Protein AF-A0A9Q0UY51-F1 (afdb_monomer_lite)

Sequence (83 aa):
MARKIYLRGGLGVGAFRRIYGGSQRNGSRPPHFCKSSGSVARHILQQLQNMNIIDVDPKGGRRITSSGQRDLDQVAGRIVIAP

pLDDT: mean 90.75, std 6.83, range [61.12, 97.06]

InterPro domains:
  IPR001266 Small ribosomal subunit protein eS19 [PF01090] (1-80)
  IPR001266 Small ribosomal subunit protein eS19 [PTHR11710] (1-80)
  IPR001266 Small ribosomal subunit protein eS19 [SM01413] (1-82)
  IPR018277 Small ribosomal subunit protein eS19, conserved site [PS00628] (30-49)
  IPR036388 Winged helix-like DNA-binding domai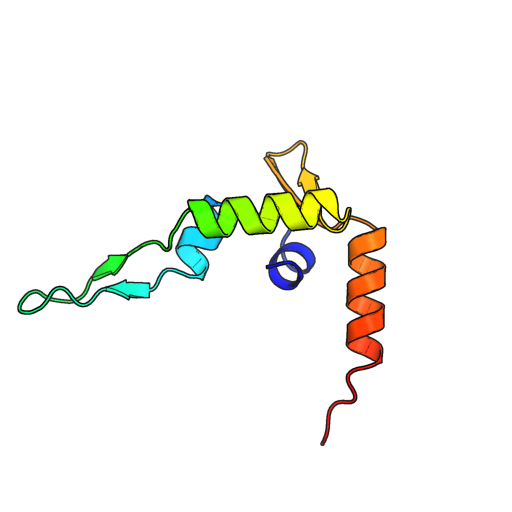n superfamily [G3DSA:1.10.10.10] (1-82)
  IPR036390 Winged helix DNA-binding domain superfamily [SSF46785] (2-80)

Structure (mmCIF, N/CA/C/O backbone):
data_AF-A0A9Q0UY51-F1
#
_entry.id   AF-A0A9Q0UY51-F1
#
loop_
_atom_site.group_PDB
_atom_site.id
_atom_site.type_symbol
_atom_site.label_atom_id
_atom_site.label_alt_id
_atom_site.label_comp_id
_atom_site.label_asym_id
_atom_site.label_entity_id
_atom_site.label_seq_id
_atom_site.pdbx_PDB_ins_code
_atom_site.Cartn_x
_atom_site.Cartn_y
_atom_site.Cartn_z
_atom_site.occupancy
_atom_site.B_iso_or_equiv
_atom_site.auth_seq_id
_atom_site.auth_comp_id
_atom_site.auth_asym_id
_atom_site.auth_atom_id
_atom_site.pdbx_PDB_model_num
ATOM 1 N N . MET A 1 1 ? -2.361 -6.363 0.367 1.00 85.56 1 MET A N 1
ATOM 2 C CA . MET A 1 1 ? -1.767 -5.538 1.454 1.00 85.56 1 MET A CA 1
ATOM 3 C C . MET A 1 1 ? -2.542 -5.664 2.760 1.00 85.56 1 MET A C 1
ATOM 5 O O . MET A 1 1 ? -1.897 -5.887 3.776 1.00 85.56 1 MET A O 1
ATOM 9 N N . ALA A 1 2 ? -3.880 -5.628 2.720 1.00 88.56 2 ALA A N 1
ATOM 10 C CA . ALA A 1 2 ? -4.758 -5.768 3.887 1.00 88.56 2 ALA A CA 1
ATOM 11 C C . ALA A 1 2 ? -4.409 -6.960 4.805 1.00 88.56 2 ALA A C 1
ATOM 13 O O . ALA A 1 2 ? -4.120 -6.748 5.976 1.00 88.56 2 ALA A O 1
ATOM 14 N N . ARG A 1 3 ? -4.257 -8.183 4.266 1.00 91.88 3 ARG A N 1
ATOM 15 C CA . ARG A 1 3 ? -3.853 -9.366 5.061 1.00 91.88 3 ARG A CA 1
ATOM 16 C C . ARG A 1 3 ? -2.541 -9.187 5.837 1.00 91.88 3 ARG A C 1
ATOM 18 O O . ARG A 1 3 ? -2.413 -9.660 6.958 1.00 91.88 3 ARG A O 1
ATOM 25 N N . LYS A 1 4 ? -1.536 -8.520 5.258 1.00 92.62 4 LYS A N 1
ATOM 26 C CA . LYS A 1 4 ? -0.252 -8.314 5.954 1.00 92.62 4 LYS A CA 1
ATOM 27 C C . LYS A 1 4 ? -0.401 -7.347 7.131 1.00 92.62 4 LYS A C 1
ATOM 29 O O . LYS A 1 4 ? 0.282 -7.545 8.124 1.00 92.62 4 LYS A O 1
ATOM 34 N N . ILE A 1 5 ? -1.288 -6.357 7.019 1.00 91.81 5 ILE A N 1
ATOM 35 C CA . ILE A 1 5 ? -1.587 -5.382 8.084 1.00 91.81 5 ILE A CA 1
ATOM 36 C C . ILE A 1 5 ? -2.440 -6.019 9.174 1.00 91.81 5 ILE A C 1
ATOM 38 O O . ILE A 1 5 ? -2.193 -5.781 10.348 1.00 91.81 5 ILE A O 1
ATOM 42 N N . TYR A 1 6 ? -3.388 -6.875 8.787 1.00 91.12 6 TYR A N 1
ATOM 43 C CA . TYR A 1 6 ? -4.155 -7.695 9.722 1.00 91.12 6 TYR A CA 1
ATOM 44 C C . TYR A 1 6 ? -3.225 -8.536 10.607 1.00 91.12 6 TYR A C 1
ATOM 46 O O . TYR A 1 6 ? -3.361 -8.544 11.823 1.00 91.12 6 TYR A O 1
ATOM 54 N N . LEU A 1 7 ? -2.233 -9.206 10.005 1.00 90.12 7 LEU A N 1
ATOM 55 C CA . LEU A 1 7 ? -1.303 -10.067 10.747 1.00 90.12 7 LEU A CA 1
ATOM 56 C C . LEU A 1 7 ? -0.223 -9.295 11.514 1.00 90.12 7 LEU A C 1
ATOM 58 O O . LEU A 1 7 ? 0.285 -9.783 12.519 1.00 90.12 7 LEU A O 1
ATOM 62 N N . ARG A 1 8 ? 0.209 -8.139 11.002 1.00 85.44 8 ARG A N 1
ATOM 63 C CA . ARG A 1 8 ? 1.273 -7.321 11.593 1.00 85.44 8 ARG A CA 1
ATOM 64 C C . ARG A 1 8 ? 0.860 -5.853 11.561 1.00 85.44 8 ARG A C 1
ATOM 66 O O . ARG A 1 8 ? 0.865 -5.230 10.498 1.00 85.44 8 ARG A O 1
ATOM 73 N N . GLY A 1 9 ? 0.548 -5.303 12.731 1.00 82.50 9 GLY A N 1
ATOM 74 C CA . GLY A 1 9 ? 0.297 -3.871 12.897 1.00 82.50 9 GLY A CA 1
ATOM 75 C C . GLY A 1 9 ? 1.550 -3.020 12.650 1.00 82.50 9 GLY A C 1
ATOM 76 O O . GLY A 1 9 ? 2.676 -3.520 12.682 1.00 82.50 9 GLY A O 1
ATOM 77 N N . GLY A 1 10 ? 1.355 -1.728 12.375 1.00 85.56 10 GLY A N 1
ATOM 78 C CA . GLY A 1 10 ? 2.445 -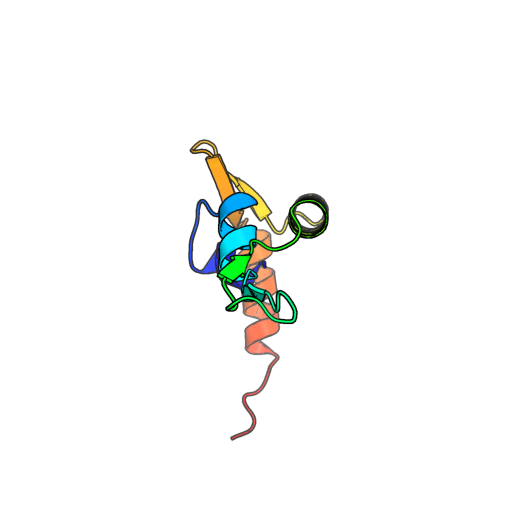0.750 12.253 1.00 85.56 10 GLY A CA 1
ATOM 79 C C . GLY A 1 10 ? 3.212 -0.790 10.924 1.00 85.56 10 GLY A C 1
ATOM 80 O O . GLY A 1 10 ? 4.263 -0.164 10.784 1.00 85.56 10 GLY A O 1
ATOM 81 N N . LEU A 1 11 ? 2.716 -1.500 9.905 1.00 90.06 11 LEU A N 1
ATOM 82 C CA . LEU A 1 11 ? 3.382 -1.556 8.599 1.00 90.06 11 LEU A CA 1
ATOM 83 C C . LEU A 1 11 ? 3.174 -0.259 7.803 1.00 90.06 11 LEU A C 1
ATOM 85 O O . LEU A 1 11 ? 2.053 0.136 7.496 1.00 90.06 11 LEU A O 1
ATOM 89 N N . GLY A 1 12 ? 4.274 0.382 7.406 1.00 90.56 12 GLY A N 1
ATOM 90 C CA . GLY A 1 12 ? 4.270 1.550 6.520 1.00 90.56 12 GLY A CA 1
ATOM 91 C C . GLY A 1 12 ? 4.659 1.231 5.071 1.00 90.56 12 GLY A C 1
ATOM 92 O O . GLY A 1 12 ? 5.049 0.113 4.727 1.00 90.56 12 GLY A O 1
ATOM 93 N N . VAL A 1 13 ? 4.650 2.260 4.216 1.00 93.50 13 VAL A N 1
ATOM 94 C CA . VAL A 1 13 ? 5.051 2.160 2.796 1.00 93.50 13 VAL A CA 1
ATOM 95 C C . VAL A 1 13 ? 6.454 1.555 2.649 1.00 93.50 13 VAL A C 1
ATOM 97 O O . VAL A 1 13 ? 6.671 0.690 1.807 1.00 93.50 13 VAL A O 1
ATOM 100 N N . GLY A 1 14 ? 7.409 1.957 3.495 1.00 92.75 14 GLY A N 1
ATOM 101 C CA . GLY A 1 14 ? 8.783 1.444 3.456 1.00 92.75 14 GLY A CA 1
ATOM 102 C C . GLY A 1 14 ? 8.891 -0.064 3.705 1.00 92.75 14 GLY A C 1
ATOM 103 O O . GLY A 1 14 ? 9.716 -0.723 3.074 1.00 92.75 14 GLY A O 1
ATOM 104 N N . ALA A 1 15 ? 8.033 -0.623 4.564 1.00 93.25 15 ALA A N 1
ATOM 105 C CA . ALA A 1 15 ? 7.985 -2.062 4.808 1.00 93.25 15 ALA A CA 1
ATOM 106 C C . ALA A 1 15 ? 7.443 -2.804 3.579 1.00 93.25 15 ALA A C 1
ATOM 108 O O . ALA A 1 15 ? 8.051 -3.775 3.133 1.00 93.25 15 ALA A O 1
ATOM 109 N N . PHE A 1 16 ? 6.371 -2.298 2.962 1.00 93.75 16 PHE A N 1
ATOM 110 C CA . PHE A 1 16 ? 5.831 -2.874 1.726 1.00 93.75 16 PHE A CA 1
ATOM 111 C C . PHE A 1 16 ? 6.803 -2.806 0.554 1.00 93.75 16 PHE A C 1
ATOM 113 O O . PHE A 1 16 ? 6.879 -3.754 -0.224 1.00 93.75 16 PHE A O 1
ATOM 120 N N . ARG A 1 17 ? 7.600 -1.737 0.471 1.00 95.62 17 ARG A N 1
ATOM 121 C CA . ARG A 1 17 ? 8.661 -1.611 -0.533 1.00 95.62 17 ARG A CA 1
ATOM 122 C C . ARG A 1 17 ? 9.744 -2.678 -0.405 1.00 95.62 17 ARG A C 1
ATOM 124 O O . ARG A 1 17 ? 10.338 -3.053 -1.409 1.00 95.62 17 ARG A O 1
ATOM 131 N N . ARG A 1 18 ? 10.014 -3.154 0.817 1.00 94.88 18 ARG A N 1
ATOM 132 C CA . ARG A 1 18 ? 10.943 -4.268 1.050 1.00 94.88 18 ARG A CA 1
ATOM 133 C C . ARG A 1 18 ? 10.274 -5.619 0.813 1.00 94.88 18 ARG A C 1
ATOM 135 O O . ARG A 1 18 ? 10.844 -6.452 0.132 1.00 94.88 18 ARG A O 1
ATOM 142 N N . ILE A 1 19 ? 9.058 -5.807 1.328 1.00 9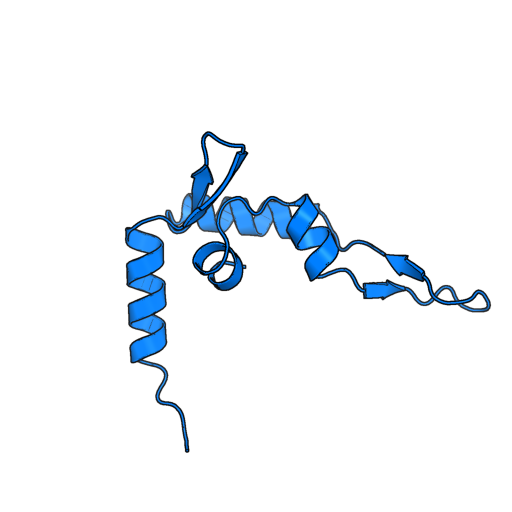4.00 19 ILE A N 1
ATOM 143 C CA . ILE A 1 19 ? 8.301 -7.063 1.210 1.00 94.00 19 ILE A CA 1
ATOM 144 C C . ILE A 1 19 ? 8.023 -7.431 -0.250 1.00 94.00 19 ILE A C 1
ATOM 146 O O . ILE A 1 19 ? 8.104 -8.600 -0.602 1.00 94.00 19 ILE A O 1
ATOM 150 N N . TYR A 1 20 ? 7.649 -6.447 -1.067 1.00 95.06 20 TYR A N 1
ATOM 151 C CA . TYR A 1 20 ? 7.391 -6.643 -2.496 1.00 95.06 20 TYR A CA 1
ATOM 152 C C . TYR A 1 20 ? 8.586 -6.243 -3.368 1.00 95.06 20 TYR A C 1
ATOM 154 O O . TYR A 1 20 ? 8.455 -6.194 -4.587 1.00 95.06 20 TYR A O 1
ATOM 162 N N . GLY A 1 21 ? 9.720 -5.892 -2.753 1.00 95.31 21 GLY A N 1
ATOM 163 C CA . GLY A 1 21 ? 10.984 -5.737 -3.463 1.00 95.31 21 GLY A CA 1
ATOM 164 C C . GLY A 1 21 ? 11.530 -7.099 -3.883 1.00 95.31 21 GLY A C 1
ATOM 165 O O . GLY A 1 21 ? 11.065 -8.138 -3.418 1.00 95.31 21 GLY A O 1
ATOM 166 N N . GLY A 1 22 ? 12.526 -7.098 -4.758 1.00 96.44 22 GLY A N 1
ATOM 167 C CA . GLY A 1 22 ? 13.061 -8.333 -5.316 1.00 96.44 22 GLY A CA 1
ATOM 168 C 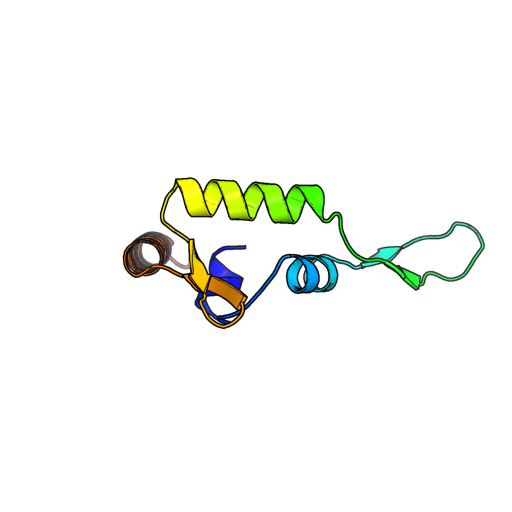C . GLY A 1 22 ? 14.449 -8.160 -5.905 1.00 96.44 22 GLY A C 1
ATOM 169 O O . GLY A 1 22 ? 15.039 -7.081 -5.856 1.00 96.44 22 GLY A O 1
ATOM 170 N N . SER A 1 23 ? 14.976 -9.251 -6.449 1.00 95.88 23 SER A N 1
ATOM 171 C CA . SER A 1 23 ? 16.268 -9.258 -7.126 1.00 95.88 23 SER A CA 1
ATOM 172 C C . SER A 1 23 ? 16.151 -8.565 -8.486 1.00 95.88 23 SER A C 1
ATOM 174 O O . SER A 1 23 ? 15.393 -9.012 -9.347 1.00 95.88 23 SER A O 1
ATOM 176 N N . GLN A 1 24 ? 16.861 -7.453 -8.677 1.00 96.00 24 GLN A N 1
ATOM 177 C CA . GLN A 1 24 ? 16.855 -6.709 -9.933 1.00 96.00 24 GLN A CA 1
ATOM 178 C C . GLN A 1 24 ? 17.957 -7.225 -10.857 1.00 96.00 24 GLN A C 1
ATOM 180 O O . GLN A 1 24 ? 19.132 -7.269 -10.489 1.00 96.00 24 GLN A O 1
ATOM 185 N N . ARG A 1 25 ? 17.573 -7.587 -12.085 1.00 95.75 25 ARG A N 1
ATOM 186 C CA . ARG A 1 25 ? 18.512 -7.966 -13.141 1.00 95.75 25 ARG A CA 1
ATOM 187 C C . ARG A 1 25 ? 19.178 -6.712 -13.715 1.00 95.75 25 ARG A C 1
ATOM 189 O O . ARG A 1 25 ? 18.507 -5.895 -14.335 1.00 95.75 25 ARG A O 1
ATOM 196 N N . ASN A 1 26 ? 20.497 -6.605 -13.559 1.00 94.50 26 ASN A N 1
ATOM 197 C CA . ASN A 1 26 ? 21.308 -5.460 -14.004 1.00 94.50 26 ASN A CA 1
ATOM 198 C C . ASN A 1 26 ? 22.088 -5.746 -15.306 1.00 94.50 26 ASN A C 1
ATOM 200 O O . ASN A 1 26 ? 23.190 -5.235 -15.512 1.00 94.50 26 ASN A O 1
ATOM 204 N N . GLY A 1 27 ? 21.548 -6.603 -16.178 1.00 96.12 27 GLY A N 1
ATOM 205 C CA . GLY A 1 27 ? 22.222 -7.027 -17.408 1.00 96.12 27 GLY A CA 1
ATOM 206 C C . GLY A 1 27 ? 23.447 -7.899 -17.121 1.00 96.12 27 GLY A C 1
ATOM 207 O O . GLY A 1 27 ? 23.297 -9.001 -16.603 1.00 96.12 27 GLY A O 1
ATOM 208 N N . SER A 1 28 ? 24.639 -7.401 -17.471 1.00 96.19 28 SER A N 1
ATOM 209 C CA . SER A 1 28 ? 25.919 -8.101 -17.270 1.00 96.19 28 SER A CA 1
ATOM 210 C C . SER A 1 28 ? 26.431 -8.056 -15.825 1.00 96.19 28 SER A C 1
ATOM 212 O O . SER A 1 28 ? 27.303 -8.844 -15.469 1.00 96.19 28 SER A O 1
ATOM 214 N N . ARG A 1 29 ? 25.944 -7.121 -14.997 1.00 95.69 29 ARG A N 1
ATOM 215 C CA . ARG A 1 29 ? 26.340 -7.019 -13.583 1.00 95.69 29 ARG A CA 1
ATOM 216 C C . ARG A 1 29 ? 25.529 -7.999 -12.722 1.00 95.69 29 ARG A C 1
ATOM 218 O O . ARG A 1 29 ? 24.366 -8.249 -13.055 1.00 95.69 29 ARG A O 1
ATOM 225 N N . PRO A 1 30 ? 26.086 -8.501 -11.600 1.00 96.50 30 PRO A N 1
ATOM 226 C CA . PRO A 1 30 ? 25.351 -9.351 -10.672 1.00 96.50 30 PRO A CA 1
ATOM 227 C C . PRO A 1 30 ? 24.030 -8.716 -10.207 1.00 96.50 30 PRO A C 1
ATOM 229 O O . PRO A 1 30 ? 23.913 -7.484 -10.112 1.00 96.50 30 PRO A O 1
ATOM 232 N N . PRO A 1 31 ? 23.013 -9.543 -9.926 1.00 97.06 31 PRO A N 1
ATOM 233 C CA . PRO A 1 31 ? 21.738 -9.046 -9.454 1.00 97.06 31 PRO A CA 1
ATOM 234 C C . PRO A 1 31 ? 21.838 -8.586 -7.994 1.00 97.06 31 PRO A C 1
ATOM 236 O O . PRO A 1 31 ? 22.474 -9.228 -7.159 1.00 97.06 31 PRO A O 1
ATOM 239 N N . HIS A 1 32 ? 21.173 -7.475 -7.681 1.00 96.44 32 HIS A N 1
ATOM 240 C CA . HIS A 1 32 ? 21.100 -6.921 -6.327 1.00 96.44 32 HIS A CA 1
ATOM 241 C C . HIS A 1 32 ? 19.645 -6.673 -5.929 1.00 96.44 32 HIS A C 1
ATOM 243 O O . HIS A 1 32 ? 18.773 -6.481 -6.778 1.00 96.44 32 HIS A O 1
ATOM 249 N N . PHE A 1 33 ? 19.371 -6.665 -4.625 1.00 96.81 33 PHE A N 1
ATOM 250 C CA . PHE A 1 33 ? 18.032 -6.387 -4.120 1.00 96.81 33 PHE A CA 1
ATOM 251 C C . PHE A 1 33 ? 17.615 -4.940 -4.413 1.00 96.81 33 PHE A C 1
ATOM 253 O O . PHE A 1 33 ? 18.293 -3.993 -4.011 1.00 96.81 33 PHE A O 1
ATOM 260 N N . CYS A 1 34 ? 16.452 -4.771 -5.037 1.00 96.44 34 CYS A N 1
ATOM 261 C CA . CYS A 1 34 ? 15.836 -3.480 -5.289 1.00 96.44 34 CYS A CA 1
ATOM 262 C C . CYS A 1 34 ? 14.460 -3.389 -4.617 1.00 96.44 34 CYS A C 1
ATOM 264 O O . CYS A 1 34 ? 13.668 -4.334 -4.595 1.00 96.44 34 CYS A O 1
ATOM 266 N N . LYS A 1 35 ? 14.173 -2.215 -4.048 1.00 96.50 35 LYS A N 1
ATOM 267 C CA . LYS A 1 35 ? 12.888 -1.910 -3.409 1.00 96.50 35 LYS A CA 1
ATOM 268 C C . LYS A 1 35 ? 11.813 -1.724 -4.475 1.00 96.50 35 LYS A C 1
ATOM 270 O O . LYS A 1 35 ? 12.061 -1.088 -5.493 1.00 96.50 35 LYS A O 1
ATOM 275 N N . SER A 1 36 ? 10.590 -2.160 -4.192 1.00 95.44 36 SER A N 1
ATOM 276 C CA . SER A 1 36 ? 9.467 -1.892 -5.091 1.00 95.44 36 SER A CA 1
ATOM 277 C C . SER A 1 36 ? 9.037 -0.419 -5.081 1.00 95.44 36 SER A C 1
ATOM 279 O O . SER A 1 36 ? 9.487 0.404 -4.261 1.00 95.44 36 SER A O 1
ATOM 281 N N . SER A 1 37 ? 8.155 -0.081 -6.026 1.00 95.06 37 SER A N 1
ATOM 282 C CA . SER A 1 37 ? 7.622 1.269 -6.181 1.00 95.06 37 SER A CA 1
ATOM 283 C C . SER A 1 37 ? 6.871 1.731 -4.931 1.00 95.06 37 SER A C 1
ATOM 285 O O . SER A 1 37 ? 5.969 1.065 -4.419 1.00 95.06 37 SER A O 1
ATOM 287 N N . GLY A 1 38 ? 7.244 2.914 -4.439 1.00 95.75 38 GLY A N 1
ATOM 288 C CA . GLY A 1 38 ? 6.588 3.534 -3.291 1.00 95.75 38 GLY A CA 1
ATOM 289 C C . GLY A 1 38 ? 5.254 4.197 -3.627 1.00 95.75 38 GLY A C 1
ATOM 290 O O . GLY A 1 38 ? 4.403 4.278 -2.745 1.00 95.75 38 GLY A O 1
ATOM 291 N N . SER A 1 39 ? 5.060 4.659 -4.868 1.00 96.19 39 SER A N 1
ATOM 292 C CA . SER A 1 39 ? 3.825 5.338 -5.285 1.00 96.19 39 SER A CA 1
ATOM 293 C C . SER A 1 39 ? 2.647 4.372 -5.293 1.00 96.19 39 SER A C 1
ATOM 295 O O . SER A 1 39 ? 1.640 4.647 -4.651 1.00 96.19 39 SER A O 1
ATOM 297 N N . VAL A 1 40 ? 2.820 3.198 -5.907 1.00 95.25 40 VAL A N 1
ATOM 298 C CA . VAL A 1 40 ? 1.799 2.140 -5.964 1.00 95.25 40 VAL A CA 1
ATOM 299 C C . VAL A 1 40 ? 1.404 1.692 -4.558 1.00 95.25 40 VAL A C 1
ATOM 301 O O . VAL A 1 40 ? 0.224 1.657 -4.219 1.00 95.25 40 VAL A O 1
ATOM 304 N N . ALA A 1 41 ? 2.390 1.417 -3.696 1.00 94.56 41 ALA A N 1
ATOM 305 C CA . ALA A 1 41 ? 2.116 1.015 -2.320 1.00 94.56 41 ALA A CA 1
ATOM 306 C C . ALA A 1 41 ? 1.395 2.107 -1.515 1.00 94.56 41 ALA A C 1
ATOM 308 O O . ALA A 1 41 ? 0.485 1.796 -0.753 1.00 94.56 41 ALA A O 1
ATOM 309 N N . ARG A 1 42 ? 1.764 3.382 -1.689 1.00 94.69 42 ARG A N 1
ATOM 310 C CA . ARG A 1 42 ? 1.081 4.501 -1.026 1.00 94.69 42 ARG A CA 1
ATOM 311 C C . ARG A 1 42 ? -0.358 4.655 -1.516 1.00 94.69 42 ARG A C 1
ATOM 313 O O . ARG A 1 42 ? -1.248 4.779 -0.683 1.00 94.69 42 ARG A O 1
ATOM 320 N N . HIS A 1 43 ? -0.568 4.604 -2.827 1.00 95.56 43 HIS A N 1
ATOM 321 C CA . HIS A 1 43 ? -1.882 4.770 -3.439 1.00 95.56 43 HIS A CA 1
ATOM 322 C C . HIS A 1 43 ? -2.863 3.695 -2.962 1.00 95.56 43 HIS A C 1
ATOM 324 O O . HIS A 1 43 ? -3.953 4.015 -2.503 1.00 95.56 43 HIS A O 1
ATOM 330 N N . ILE A 1 44 ? -2.444 2.425 -2.956 1.00 94.00 44 ILE A N 1
ATOM 331 C CA . ILE A 1 44 ? -3.279 1.320 -2.462 1.00 94.00 44 ILE A CA 1
ATOM 332 C C . ILE A 1 44 ? -3.629 1.512 -0.979 1.00 94.00 44 ILE A C 1
ATOM 334 O O . ILE A 1 44 ? -4.766 1.276 -0.579 1.00 94.00 44 ILE A O 1
ATOM 338 N N . LEU A 1 45 ? -2.678 1.955 -0.148 1.00 92.81 45 LEU A N 1
ATOM 339 C CA . LEU A 1 45 ? -2.948 2.212 1.272 1.00 92.81 45 LEU A CA 1
ATOM 340 C C . LEU A 1 45 ? -3.920 3.378 1.483 1.00 92.81 45 LEU A C 1
ATOM 342 O O . LEU A 1 45 ? -4.757 3.295 2.374 1.00 92.81 45 LEU A O 1
ATOM 346 N N . GLN A 1 46 ? -3.836 4.430 0.667 1.00 94.00 46 GLN A N 1
ATOM 347 C CA . GLN A 1 46 ? -4.789 5.544 0.692 1.00 94.00 46 GLN A CA 1
ATOM 348 C C . GLN A 1 46 ? -6.185 5.093 0.250 1.00 94.00 46 GLN A C 1
ATOM 350 O O . GLN A 1 46 ? -7.163 5.401 0.917 1.00 94.00 46 GLN A O 1
ATOM 355 N N . GLN A 1 47 ? -6.289 4.290 -0.813 1.00 94.94 47 GLN A N 1
ATOM 356 C CA . GLN A 1 47 ? -7.571 3.739 -1.261 1.00 94.94 47 GLN A CA 1
ATOM 357 C C . GLN A 1 47 ? -8.221 2.846 -0.196 1.00 94.94 47 GLN A C 1
ATOM 359 O O . GLN A 1 47 ? -9.417 2.957 0.055 1.00 94.94 47 GLN A O 1
ATOM 364 N N . LEU A 1 48 ? -7.441 1.987 0.465 1.00 92.31 48 LEU A N 1
ATOM 365 C CA . LEU A 1 48 ? -7.945 1.141 1.551 1.00 92.31 48 LEU A CA 1
ATOM 366 C C . LEU A 1 48 ? -8.321 1.942 2.806 1.00 92.31 48 LEU A C 1
ATOM 368 O O . LEU A 1 48 ? -9.202 1.516 3.552 1.00 92.31 48 LEU A O 1
ATOM 372 N N . GLN A 1 49 ? -7.677 3.090 3.032 1.00 92.25 49 GLN A N 1
ATOM 373 C CA . GLN A 1 49 ? -8.079 4.030 4.075 1.00 92.25 49 GLN A CA 1
ATOM 374 C C . GLN A 1 49 ? -9.404 4.714 3.721 1.00 92.25 49 GLN A C 1
ATOM 376 O O . GLN A 1 49 ? -10.286 4.778 4.567 1.00 92.25 49 GLN A O 1
ATOM 381 N N . ASN A 1 50 ? -9.593 5.140 2.469 1.00 93.75 50 ASN A N 1
ATOM 382 C CA . ASN A 1 50 ? -10.859 5.723 2.007 1.00 93.75 50 ASN A CA 1
ATOM 383 C C . ASN A 1 50 ? -12.033 4.736 2.121 1.00 93.75 50 ASN A C 1
ATOM 385 O O . ASN A 1 50 ? -13.162 5.144 2.365 1.00 93.75 50 ASN A O 1
ATOM 389 N N . MET A 1 51 ? -11.765 3.435 1.971 1.00 91.12 51 MET A N 1
ATOM 390 C CA . MET A 1 51 ? -12.742 2.362 2.197 1.00 91.12 51 MET A CA 1
ATOM 391 C C . MET A 1 51 ? -12.918 1.986 3.681 1.00 91.12 51 MET A C 1
ATOM 393 O O . MET A 1 51 ? -13.635 1.040 3.981 1.00 91.12 51 MET A O 1
ATOM 397 N N . ASN A 1 52 ? -12.273 2.690 4.618 1.00 89.62 52 ASN A N 1
ATOM 398 C CA . ASN A 1 52 ? -12.322 2.432 6.065 1.00 89.62 52 ASN A CA 1
ATOM 399 C C . ASN A 1 52 ? -11.888 1.014 6.489 1.00 89.62 52 ASN A C 1
ATOM 401 O O . ASN A 1 52 ? -12.302 0.518 7.538 1.00 89.62 52 ASN A O 1
ATOM 405 N N . ILE A 1 53 ? -11.029 0.357 5.703 1.00 90.62 53 ILE A N 1
ATOM 406 C CA . ILE A 1 53 ? -10.469 -0.970 6.026 1.00 90.62 53 ILE A CA 1
ATOM 407 C C . ILE A 1 53 ? -9.202 -0.826 6.886 1.00 90.62 53 ILE A C 1
ATOM 409 O O . ILE A 1 53 ? -8.873 -1.687 7.702 1.00 90.62 53 ILE A O 1
ATOM 413 N N . ILE A 1 54 ? -8.449 0.256 6.682 1.00 91.69 54 ILE A N 1
ATOM 414 C CA . ILE A 1 54 ? -7.160 0.520 7.328 1.00 91.69 54 ILE A CA 1
ATOM 415 C C . ILE A 1 54 ? -7.168 1.938 7.887 1.00 91.69 54 ILE A C 1
ATOM 417 O O . ILE A 1 54 ? -7.621 2.855 7.211 1.00 91.69 54 ILE A O 1
ATOM 421 N N . ASP A 1 55 ? -6.572 2.126 9.060 1.00 90.69 55 ASP A N 1
ATOM 422 C CA . ASP A 1 55 ? -6.377 3.429 9.686 1.00 90.69 55 ASP A CA 1
ATOM 423 C C . ASP A 1 55 ? -4.889 3.749 9.926 1.00 90.69 55 ASP A C 1
ATOM 425 O O . ASP A 1 55 ? -4.000 2.892 9.807 1.00 90.69 55 ASP A O 1
ATOM 429 N N . VAL A 1 56 ? -4.603 5.017 10.212 1.00 89.38 56 VAL A N 1
ATOM 430 C CA . VAL A 1 56 ? -3.290 5.493 10.654 1.00 89.38 56 VAL A CA 1
ATOM 431 C C . VAL A 1 56 ? -3.106 5.124 12.122 1.00 89.38 56 VAL A C 1
ATOM 433 O O . VAL A 1 56 ? -3.922 5.464 12.970 1.00 89.38 56 VAL A O 1
ATOM 436 N N . ASP A 1 57 ? -2.011 4.433 12.435 1.00 87.06 57 ASP A N 1
ATOM 437 C CA . ASP A 1 57 ? -1.665 4.145 13.827 1.00 87.06 57 ASP A CA 1
ATOM 438 C C . ASP A 1 57 ? -1.008 5.389 14.464 1.00 87.06 57 ASP A C 1
ATOM 440 O O . ASP A 1 57 ? -0.103 5.958 13.840 1.00 87.06 57 ASP A O 1
ATOM 444 N N . PRO A 1 58 ? -1.388 5.810 15.688 1.00 84.12 58 PRO A N 1
ATOM 445 C CA . PRO A 1 58 ? -0.716 6.899 16.404 1.00 84.12 58 PRO A CA 1
ATOM 446 C C . PRO A 1 58 ? 0.785 6.660 16.623 1.00 84.12 58 PRO A C 1
ATOM 448 O O . PRO A 1 58 ? 1.552 7.616 16.698 1.00 84.12 58 PRO A O 1
ATOM 451 N N . LYS A 1 59 ? 1.237 5.398 16.679 1.00 83.56 59 LYS A N 1
ATOM 452 C CA . LYS A 1 59 ? 2.668 5.045 16.780 1.00 83.56 59 LYS A CA 1
ATOM 453 C C . LYS A 1 59 ? 3.394 5.059 15.428 1.00 83.56 59 LYS A C 1
ATOM 455 O O . LYS A 1 59 ? 4.584 4.756 15.358 1.00 83.56 59 LYS A O 1
ATOM 460 N N . GLY A 1 60 ? 2.689 5.418 14.357 1.00 83.56 60 GLY A N 1
ATOM 461 C CA . GLY A 1 60 ? 3.180 5.421 12.988 1.00 83.56 60 GLY A CA 1
ATOM 462 C C . GLY A 1 60 ? 2.873 4.125 12.236 1.00 83.56 60 GLY A C 1
ATOM 463 O O . GLY A 1 60 ? 2.747 3.039 12.796 1.00 83.56 60 GLY A O 1
ATOM 464 N N . GLY A 1 61 ? 2.764 4.242 10.912 1.00 87.25 61 GLY A N 1
ATOM 465 C CA . GLY A 1 61 ? 2.399 3.129 10.039 1.00 87.25 61 GLY A CA 1
ATOM 466 C C . GLY A 1 61 ? 0.891 3.021 9.840 1.00 87.25 61 GLY A C 1
ATOM 467 O O . GLY A 1 61 ? 0.198 4.031 9.718 1.00 87.25 61 GLY A O 1
ATOM 468 N N . ARG A 1 62 ? 0.404 1.787 9.697 1.00 90.31 62 ARG A N 1
ATOM 469 C CA . ARG A 1 62 ? -0.993 1.480 9.388 1.00 90.31 62 ARG A CA 1
ATOM 470 C C . ARG A 1 62 ? -1.490 0.327 10.245 1.00 90.31 62 ARG A C 1
ATOM 472 O O . ARG A 1 62 ? -0.749 -0.633 10.471 1.00 90.31 62 ARG A O 1
ATOM 479 N N . ARG A 1 63 ? -2.746 0.414 10.671 1.00 91.25 63 ARG A N 1
ATOM 480 C CA . ARG A 1 63 ? -3.435 -0.596 11.478 1.00 91.25 63 ARG A CA 1
ATOM 481 C C . ARG A 1 63 ? -4.758 -0.974 10.815 1.00 91.25 63 ARG A C 1
ATOM 483 O O . ARG A 1 63 ? -5.355 -0.158 10.125 1.00 91.25 63 ARG A O 1
ATOM 490 N N . ILE A 1 64 ? -5.194 -2.219 10.981 1.00 91.81 64 ILE A N 1
ATOM 491 C CA . ILE A 1 64 ? -6.514 -2.655 10.512 1.00 91.81 64 ILE A CA 1
ATOM 492 C C . ILE A 1 64 ? -7.612 -2.044 11.399 1.00 91.81 64 ILE A C 1
ATOM 494 O O . ILE A 1 64 ? -7.441 -1.956 12.618 1.00 91.81 64 ILE A O 1
ATOM 498 N N . THR A 1 65 ? -8.719 -1.610 10.801 1.00 92.81 65 THR A N 1
ATOM 499 C CA . THR A 1 65 ? -9.914 -1.177 11.541 1.00 92.81 65 THR A CA 1
ATOM 500 C C . THR A 1 65 ? -10.733 -2.387 11.995 1.00 92.81 65 THR A C 1
ATOM 502 O O . THR A 1 65 ? -10.587 -3.489 11.465 1.00 92.81 65 THR A O 1
ATOM 505 N N . SER A 1 66 ? -11.632 -2.193 12.966 1.00 90.94 66 SER A N 1
ATOM 506 C CA . SER A 1 66 ? -12.557 -3.255 13.392 1.00 90.94 66 SER A CA 1
ATOM 507 C C . SER A 1 66 ? -13.494 -3.693 12.254 1.00 90.94 66 SER A C 1
ATOM 509 O O . SER A 1 66 ? -13.715 -4.890 12.071 1.00 90.94 66 SER A O 1
ATOM 511 N N . SER A 1 67 ? -13.969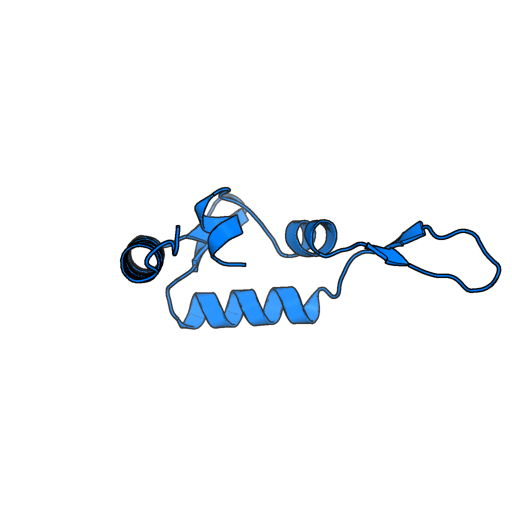 -2.744 11.436 1.00 91.44 67 SER A N 1
ATOM 512 C CA . SER A 1 67 ? -14.743 -3.022 10.218 1.00 91.44 67 SER A CA 1
ATOM 513 C C . SER A 1 67 ? -13.930 -3.817 9.197 1.00 91.44 67 SER A C 1
ATOM 515 O O . SER A 1 67 ? -14.373 -4.868 8.748 1.00 91.44 67 SER A O 1
ATOM 517 N N . GLY A 1 68 ? -12.701 -3.382 8.901 1.00 91.50 68 GLY A N 1
ATOM 518 C CA . GLY A 1 68 ? -11.824 -4.063 7.951 1.00 91.50 68 GLY A CA 1
ATOM 519 C C . GLY A 1 68 ? -11.464 -5.486 8.377 1.00 91.50 68 GLY A C 1
ATOM 520 O O . GLY A 1 68 ? -11.350 -6.369 7.531 1.00 91.50 68 GLY A O 1
ATOM 521 N N . GLN A 1 69 ? -11.315 -5.735 9.680 1.00 92.25 69 GLN A N 1
ATOM 522 C CA . GLN A 1 69 ? -11.124 -7.083 10.216 1.00 92.25 69 GLN A CA 1
ATOM 523 C C . GLN A 1 69 ? -12.357 -7.963 9.972 1.00 92.25 69 GLN A C 1
ATOM 525 O O . GLN A 1 69 ? -12.215 -9.046 9.406 1.00 92.25 69 GLN A O 1
ATOM 530 N N . ARG A 1 70 ? -13.559 -7.472 10.302 1.00 92.75 70 ARG A N 1
ATOM 531 C CA . ARG A 1 70 ? -14.816 -8.196 10.060 1.00 92.75 70 ARG A CA 1
ATOM 532 C C . ARG A 1 70 ? -15.004 -8.548 8.585 1.00 92.75 70 ARG A C 1
ATOM 534 O O . ARG A 1 70 ? -15.351 -9.686 8.279 1.00 92.75 70 ARG A O 1
ATOM 541 N N . ASP A 1 71 ? -14.766 -7.599 7.685 1.00 91.31 71 ASP A N 1
ATOM 542 C CA . ASP A 1 71 ? -14.949 -7.806 6.245 1.00 91.31 71 ASP A CA 1
ATOM 543 C C . ASP A 1 71 ? -13.992 -8.878 5.707 1.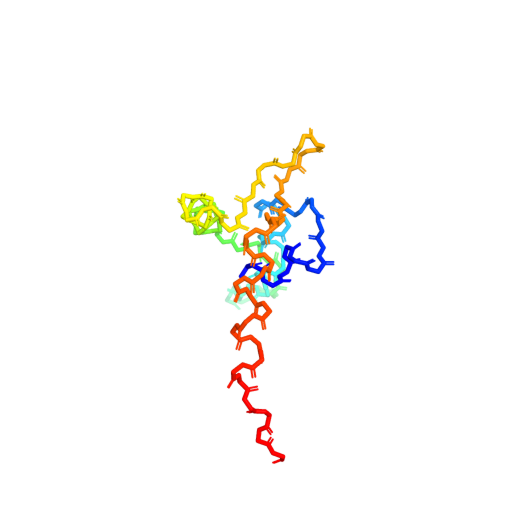00 91.31 71 ASP A C 1
ATOM 545 O O . ASP A 1 71 ? -14.391 -9.761 4.946 1.00 91.31 71 ASP A O 1
ATOM 549 N N . LEU A 1 72 ? -12.727 -8.840 6.139 1.00 90.19 72 LEU A N 1
ATOM 550 C CA . LEU A 1 72 ? -11.733 -9.845 5.760 1.00 90.19 72 LEU A CA 1
ATOM 551 C C . LEU A 1 72 ? -12.097 -11.238 6.286 1.00 90.19 72 LEU A C 1
ATOM 553 O O . LEU A 1 72 ? -11.974 -12.209 5.538 1.00 90.19 72 LEU A O 1
ATOM 557 N N . ASP A 1 73 ? -12.572 -11.335 7.528 1.00 91.44 73 ASP A N 1
ATOM 558 C CA . ASP A 1 73 ? -12.986 -12.603 8.135 1.00 91.44 73 ASP A CA 1
ATOM 559 C C . ASP A 1 73 ? -14.239 -13.172 7.440 1.00 91.44 73 ASP A C 1
ATOM 561 O O . ASP A 1 73 ? -14.316 -14.372 7.171 1.00 91.44 73 ASP A O 1
ATOM 565 N N . GLN A 1 74 ? -15.194 -12.318 7.051 1.00 91.50 74 GLN A N 1
ATOM 566 C CA . GLN A 1 74 ? -16.363 -12.733 6.268 1.00 91.50 74 GLN A CA 1
ATOM 567 C C . GLN A 1 74 ? -15.984 -13.279 4.891 1.00 91.50 74 GLN A C 1
ATOM 569 O O . GLN A 1 74 ? -16.535 -14.291 4.454 1.00 91.50 74 GLN A O 1
ATOM 574 N N . VAL A 1 75 ? -15.049 -12.625 4.195 1.00 90.06 75 VAL A N 1
ATOM 575 C CA . VAL A 1 75 ? -14.544 -13.120 2.908 1.00 90.06 75 VAL A CA 1
ATOM 576 C C . VAL A 1 75 ? -13.809 -14.446 3.100 1.00 90.06 75 VAL A C 1
ATOM 578 O O . VAL A 1 75 ? -14.034 -15.372 2.324 1.00 90.06 75 VAL A O 1
ATOM 581 N N . ALA A 1 76 ? -12.991 -14.574 4.149 1.00 88.50 76 ALA A N 1
ATOM 582 C CA . ALA A 1 76 ? -12.283 -15.814 4.453 1.00 88.50 76 ALA A CA 1
ATOM 583 C C . ALA A 1 76 ? -13.244 -16.988 4.703 1.00 88.50 76 ALA A C 1
ATOM 585 O O . ALA A 1 76 ? -13.022 -18.065 4.163 1.00 88.50 76 ALA A O 1
ATOM 586 N N . GLY A 1 77 ? -14.340 -16.772 5.439 1.00 87.50 77 GLY A N 1
ATOM 587 C CA . GLY A 1 77 ? -15.347 -17.809 5.698 1.00 87.50 77 GLY A CA 1
ATOM 588 C C . GLY A 1 77 ? -16.142 -18.258 4.465 1.00 87.50 77 GLY A C 1
ATOM 589 O O . GLY A 1 77 ? -16.682 -19.360 4.456 1.00 87.50 77 GLY A O 1
ATOM 590 N N . ARG A 1 78 ? -16.216 -17.431 3.412 1.00 87.25 78 ARG A N 1
ATOM 591 C CA . ARG A 1 78 ? -16.870 -17.786 2.136 1.00 87.25 78 ARG A CA 1
ATOM 592 C C . ARG A 1 78 ? -15.967 -18.584 1.202 1.00 87.25 78 ARG A C 1
ATOM 594 O O . ARG A 1 78 ? -16.469 -19.298 0.338 1.00 87.25 78 ARG A O 1
ATOM 601 N N . ILE A 1 79 ? -14.651 -18.428 1.330 1.00 83.88 79 ILE A N 1
ATOM 602 C CA . ILE A 1 79 ? -13.684 -19.157 0.514 1.00 83.88 79 ILE A CA 1
ATOM 603 C C . ILE A 1 79 ? -13.585 -20.569 1.093 1.00 83.88 79 ILE A C 1
ATOM 605 O O . ILE A 1 79 ? -12.831 -20.829 2.027 1.00 83.88 79 ILE A O 1
ATOM 609 N N . VAL A 1 80 ? -14.391 -21.480 0.548 1.00 69.44 80 VAL A N 1
ATOM 610 C CA . VAL A 1 80 ? -14.309 -22.910 0.852 1.00 69.44 80 VAL A CA 1
ATOM 611 C C . VAL A 1 80 ? -12.937 -23.401 0.395 1.00 69.44 80 VAL A C 1
ATOM 613 O O . VAL A 1 80 ? -12.567 -23.229 -0.767 1.00 69.44 80 VAL A O 1
ATOM 616 N N . ILE A 1 81 ? -12.161 -23.978 1.310 1.00 68.31 81 ILE A N 1
ATOM 617 C CA . ILE A 1 81 ? -10.915 -24.662 0.966 1.00 68.31 81 ILE A CA 1
ATOM 618 C C . ILE A 1 81 ? -11.336 -25.908 0.185 1.00 68.31 81 ILE A C 1
ATOM 620 O O . ILE A 1 81 ? -11.905 -26.830 0.766 1.00 68.31 81 ILE A O 1
ATOM 624 N N . ALA A 1 82 ? -11.140 -25.904 -1.135 1.00 61.53 82 ALA A N 1
ATOM 625 C CA . ALA A 1 82 ? -11.229 -27.137 -1.906 1.00 61.53 82 ALA A CA 1
ATOM 626 C C . ALA A 1 82 ? -10.153 -28.097 -1.358 1.00 61.53 82 ALA A C 1
ATOM 628 O O . ALA A 1 82 ? -9.012 -27.645 -1.200 1.00 61.53 82 ALA A O 1
ATOM 629 N N . PRO A 1 83 ? -10.521 -29.336 -0.981 1.00 61.12 83 PRO A N 1
ATOM 630 C CA . PRO A 1 83 ? -9.595 -30.296 -0.387 1.00 61.12 83 PRO A CA 1
ATOM 631 C C . PRO A 1 83 ? -8.459 -30.684 -1.338 1.00 61.12 83 PRO A C 1
ATOM 633 O O . PRO A 1 83 ? -8.678 -30.662 -2.572 1.00 61.12 83 PRO A O 1
#

Foldseek 3Di:
DLVVQAVPPQAALQNQQQVPWDFDDPDPDGTDTGGDDSVVSVVVQVVCVVVVQWDADPVHHIHGDPVNVVVVVVVVVPPPPDD

Radius of gyration: 15.89 Å; chains: 1; bounding box: 43×37×34 Å

Organism: NCBI:txid2511006

Secondary structure (DSSP, 8-state):
-HHHHHHSTT--HHHHHHHT-EEEEETTEEEEEEPPPHHHHHHHHHHHHHTTSEEE-TTSSEEE-HHHHHHHHHHHHHS----